Protein AF-A0A3B9NW03-F1 (afdb_monomer_lite)

Foldseek 3Di:
DPPPDAAFQLPDDPVVVVVCVVVVPDLVNVVVVRHDDDPQFQFVPQSRPPRHPPCRNVSVDPDLVVCPPPPRGHPPDDD

Structure (mmCIF, N/CA/C/O backbone):
data_AF-A0A3B9NW03-F1
#
_entry.id   AF-A0A3B9NW03-F1
#
loop_
_atom_site.group_PDB
_atom_site.id
_atom_site.type_symbol
_atom_site.label_atom_id
_atom_site.label_alt_id
_atom_site.label_comp_id
_atom_site.label_asym_id
_atom_site.label_entity_id
_atom_site.label_seq_id
_atom_site.pdbx_PDB_ins_code
_atom_site.Cartn_x
_atom_site.Cartn_y
_atom_site.Cartn_z
_atom_site.occupancy
_atom_site.B_iso_or_equiv
_atom_site.auth_seq_id
_atom_site.auth_comp_id
_atom_site.auth_asym_id
_atom_site.auth_atom_id
_atom_site.pdbx_PDB_model_num
ATOM 1 N N . MET A 1 1 ? 22.594 -4.168 16.232 1.00 36.50 1 MET A N 1
ATOM 2 C CA . MET A 1 1 ? 21.961 -2.881 15.879 1.00 36.50 1 MET A CA 1
ATOM 3 C C . MET A 1 1 ? 20.467 -3.126 15.898 1.00 36.50 1 MET A C 1
ATOM 5 O O . MET A 1 1 ? 19.969 -3.825 15.027 1.00 36.50 1 MET A O 1
ATOM 9 N N . THR A 1 2 ? 19.787 -2.716 16.963 1.00 41.56 2 THR A N 1
ATOM 10 C CA . THR A 1 2 ? 18.338 -2.889 17.101 1.00 41.56 2 THR A CA 1
ATOM 11 C C . THR A 1 2 ? 17.666 -1.903 16.157 1.00 41.56 2 THR A C 1
ATOM 13 O O . THR A 1 2 ? 17.686 -0.704 16.415 1.00 41.56 2 THR A O 1
ATOM 16 N N . ILE A 1 3 ? 17.142 -2.383 15.030 1.00 51.50 3 ILE A N 1
ATOM 17 C CA . ILE A 1 3 ? 16.223 -1.592 14.210 1.00 51.50 3 ILE A CA 1
ATOM 18 C C . ILE A 1 3 ? 14.963 -1.452 15.067 1.00 51.50 3 ILE A C 1
ATOM 20 O O . ILE A 1 3 ? 14.267 -2.435 15.298 1.00 51.50 3 ILE A O 1
ATOM 24 N N . THR A 1 4 ? 14.765 -0.279 15.664 1.00 59.06 4 THR A N 1
ATOM 25 C CA . THR A 1 4 ? 13.756 -0.049 16.709 1.00 59.06 4 THR A CA 1
ATOM 26 C C . THR A 1 4 ? 12.346 0.178 16.172 1.00 59.06 4 THR A C 1
ATOM 28 O O . THR A 1 4 ? 11.421 0.193 16.972 1.00 59.06 4 THR A O 1
ATOM 31 N N . GLU A 1 5 ? 12.149 0.300 14.854 1.00 64.69 5 GLU A N 1
ATOM 32 C CA . GLU A 1 5 ? 10.821 0.511 14.263 1.00 64.69 5 GLU A CA 1
ATOM 33 C C . GLU A 1 5 ? 10.604 -0.311 12.979 1.00 64.69 5 GLU A C 1
ATOM 35 O O . GLU A 1 5 ? 11.558 -0.524 12.220 1.00 64.69 5 GLU A O 1
ATOM 40 N N . PRO A 1 6 ? 9.368 -0.786 12.713 1.00 75.88 6 PRO A N 1
ATOM 41 C CA . PRO A 1 6 ? 9.059 -1.555 11.514 1.00 75.88 6 PRO A CA 1
ATOM 42 C C . PRO A 1 6 ? 9.263 -0.716 10.251 1.00 75.88 6 PRO A C 1
ATOM 44 O O . PRO A 1 6 ? 8.841 0.437 10.163 1.00 75.88 6 PRO A O 1
ATOM 47 N N . ARG A 1 7 ? 9.879 -1.309 9.226 1.00 86.88 7 ARG A N 1
ATOM 48 C CA . ARG A 1 7 ? 10.058 -0.647 7.933 1.00 86.88 7 ARG A CA 1
ATOM 49 C C . ARG A 1 7 ? 8.775 -0.772 7.117 1.00 86.88 7 ARG A C 1
ATOM 51 O O . ARG A 1 7 ? 8.485 -1.840 6.585 1.00 86.88 7 ARG A O 1
ATOM 58 N N . TYR A 1 8 ? 8.018 0.311 6.987 1.00 89.00 8 TYR A N 1
ATOM 59 C CA . TYR A 1 8 ? 6.780 0.308 6.209 1.00 89.00 8 TYR A CA 1
ATOM 60 C C . TYR A 1 8 ? 7.023 0.626 4.734 1.00 89.00 8 TYR A C 1
ATOM 62 O O . TYR A 1 8 ? 7.722 1.580 4.397 1.00 89.00 8 TYR A O 1
ATOM 70 N N . PHE A 1 9 ? 6.398 -0.149 3.846 1.00 88.00 9 PHE A N 1
ATOM 71 C CA . PHE A 1 9 ? 6.547 0.028 2.399 1.00 88.00 9 PHE A CA 1
ATOM 72 C C . PHE A 1 9 ? 6.062 1.407 1.916 1.00 88.00 9 PHE A C 1
ATOM 74 O O . PHE A 1 9 ? 6.719 2.054 1.107 1.00 88.00 9 PHE A O 1
ATOM 81 N N . HIS A 1 10 ? 4.936 1.882 2.453 1.00 87.19 10 HIS A N 1
ATOM 82 C CA . HIS A 1 10 ? 4.322 3.158 2.073 1.00 87.19 10 HIS A CA 1
ATOM 83 C C . HIS A 1 10 ? 5.110 4.399 2.536 1.00 87.19 10 HIS A C 1
ATOM 85 O O . HIS A 1 10 ? 4.838 5.497 2.068 1.00 87.19 10 HIS A O 1
ATOM 91 N N . LEU A 1 11 ? 6.093 4.226 3.430 1.00 88.88 11 LEU A N 1
ATOM 92 C CA . LEU A 1 11 ? 7.002 5.285 3.889 1.00 88.88 11 LEU A CA 1
ATOM 93 C C . LEU A 1 11 ? 8.367 5.231 3.191 1.00 88.88 11 LEU A C 1
ATOM 95 O O . LEU A 1 11 ? 9.293 5.952 3.569 1.00 88.88 11 LEU A O 1
ATOM 99 N N . MET A 1 12 ? 8.527 4.352 2.200 1.00 87.94 12 MET A N 1
ATOM 100 C CA . MET A 1 12 ? 9.761 4.254 1.436 1.00 87.94 12 MET A CA 1
ATOM 101 C C . MET A 1 12 ? 10.085 5.600 0.764 1.00 87.94 12 MET A C 1
ATOM 103 O O . MET A 1 12 ? 9.211 6.206 0.145 1.00 87.94 12 MET A O 1
ATOM 107 N N . PRO A 1 13 ? 11.343 6.071 0.812 1.00 88.38 13 PRO A N 1
ATOM 108 C CA . PRO A 1 13 ? 11.722 7.289 0.113 1.00 88.38 13 PRO A CA 1
ATOM 109 C C . PRO A 1 13 ? 11.481 7.176 -1.404 1.00 88.38 13 PRO A C 1
ATOM 111 O O . PRO A 1 13 ? 11.839 6.156 -2.004 1.00 88.38 13 PRO A O 1
ATOM 114 N N . PRO A 1 14 ? 11.007 8.241 -2.081 1.00 85.00 14 PRO A N 1
ATOM 115 C CA . PRO A 1 14 ? 10.752 8.209 -3.525 1.00 85.00 14 PRO A CA 1
ATOM 116 C C . PRO A 1 14 ? 11.972 7.813 -4.373 1.00 85.00 14 PRO A C 1
ATOM 118 O O . PRO A 1 14 ? 11.837 7.169 -5.414 1.00 85.00 14 PRO A O 1
ATOM 121 N N . GLY A 1 15 ? 13.182 8.175 -3.928 1.00 89.25 15 GLY A N 1
ATOM 122 C CA . GLY A 1 15 ? 14.429 7.796 -4.599 1.00 89.25 15 GLY A CA 1
ATOM 123 C C . GLY A 1 15 ? 14.716 6.294 -4.541 1.00 89.25 15 GLY A C 1
ATOM 124 O O . GLY A 1 15 ? 15.223 5.729 -5.508 1.00 89.25 15 GLY A O 1
ATOM 125 N N . GLU A 1 16 ? 14.345 5.636 -3.442 1.00 89.69 16 GLU A N 1
ATOM 126 C CA . GLU A 1 16 ? 14.485 4.188 -3.303 1.00 89.69 16 GLU A CA 1
ATOM 127 C C . GLU A 1 16 ? 13.457 3.450 -4.164 1.00 89.69 16 GLU A C 1
ATOM 129 O O . GLU A 1 16 ? 13.825 2.517 -4.877 1.00 89.69 16 GLU A O 1
ATOM 134 N N . TRP A 1 17 ? 12.210 3.926 -4.196 1.00 87.50 17 TRP A N 1
ATOM 135 C CA . TRP A 1 17 ? 11.179 3.370 -5.076 1.00 87.50 17 TRP A CA 1
ATOM 136 C C . TRP A 1 17 ? 11.599 3.410 -6.546 1.00 87.50 17 TRP A C 1
ATOM 138 O O . TRP A 1 17 ? 11.578 2.394 -7.242 1.00 87.50 17 TRP A O 1
ATOM 148 N N . LYS A 1 18 ? 12.076 4.574 -7.005 1.00 89.81 18 LYS A N 1
ATOM 149 C CA . LYS A 1 18 ? 12.558 4.749 -8.379 1.00 89.81 18 LYS A CA 1
ATOM 150 C C . LYS A 1 18 ? 13.715 3.802 -8.708 1.00 89.81 18 LYS A C 1
ATOM 152 O O . LYS A 1 18 ? 13.761 3.282 -9.822 1.00 89.81 18 LYS A O 1
ATOM 157 N N . ARG A 1 19 ? 14.630 3.571 -7.758 1.00 93.25 19 ARG A N 1
ATOM 158 C CA . ARG A 1 19 ? 15.734 2.614 -7.920 1.00 93.25 19 ARG A CA 1
ATOM 159 C C . ARG A 1 19 ? 15.204 1.192 -8.110 1.00 93.25 19 ARG A C 1
ATOM 161 O O . ARG A 1 19 ? 15.576 0.550 -9.084 1.00 93.25 19 ARG A O 1
ATOM 168 N N . LEU A 1 20 ? 14.295 0.739 -7.247 1.00 90.38 20 LEU A N 1
ATOM 169 C CA . LEU A 1 20 ? 13.729 -0.614 -7.318 1.00 90.38 20 LEU A CA 1
ATOM 170 C C . LEU A 1 20 ? 12.982 -0.859 -8.636 1.00 90.38 20 LEU A C 1
ATOM 172 O O . LEU A 1 20 ? 13.126 -1.930 -9.228 1.00 90.38 20 LEU A O 1
ATOM 176 N N . CYS A 1 21 ? 12.243 0.141 -9.130 1.00 88.25 21 CYS A N 1
ATOM 177 C CA . CYS A 1 21 ? 11.621 0.082 -10.453 1.00 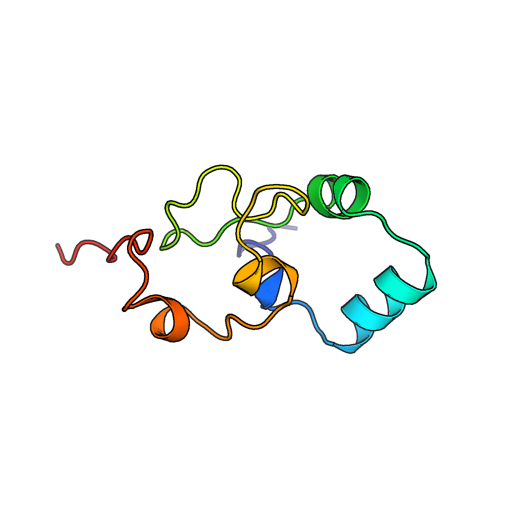88.25 21 CYS A CA 1
ATOM 178 C C . CYS A 1 21 ? 12.661 -0.016 -11.580 1.00 88.25 21 CYS A C 1
ATOM 180 O O . CYS A 1 21 ? 12.485 -0.815 -12.497 1.00 88.25 21 CYS A O 1
ATOM 182 N N . ALA A 1 22 ? 13.739 0.774 -11.522 1.00 94.19 22 ALA A N 1
ATOM 183 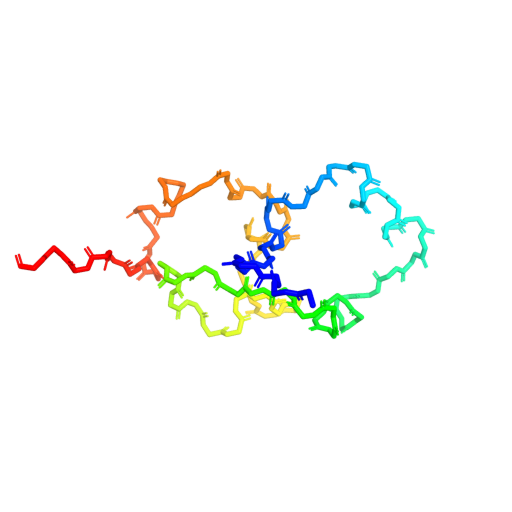C CA . ALA A 1 22 ? 14.801 0.755 -12.531 1.00 94.19 22 ALA A CA 1
ATOM 184 C C . ALA A 1 22 ? 15.581 -0.572 -12.551 1.00 94.19 22 ALA A C 1
ATOM 186 O O . ALA A 1 22 ? 16.010 -1.016 -13.612 1.00 94.19 22 ALA A O 1
ATOM 187 N N . GLU A 1 23 ? 15.721 -1.220 -11.395 1.00 94.69 23 GLU A N 1
ATOM 188 C CA . GLU A 1 23 ? 16.335 -2.545 -11.241 1.00 94.69 23 GLU A CA 1
ATOM 189 C C . GLU A 1 23 ? 15.411 -3.693 -11.696 1.00 94.69 23 GLU A C 1
ATOM 191 O O . GLU A 1 23 ? 15.833 -4.847 -11.723 1.00 94.69 23 GLU A O 1
ATOM 196 N N . GLY A 1 24 ? 14.156 -3.404 -12.065 1.00 92.75 24 GLY A N 1
ATOM 197 C CA . GLY A 1 24 ? 13.188 -4.426 -12.469 1.00 92.75 24 GLY A CA 1
ATOM 198 C C . GLY A 1 24 ? 12.718 -5.301 -11.305 1.00 92.75 24 GLY A C 1
ATOM 199 O O . GLY A 1 24 ? 12.357 -6.463 -11.506 1.00 92.75 24 GLY A O 1
ATOM 200 N N . THR A 1 25 ? 12.731 -4.764 -10.082 1.00 90.81 25 THR A N 1
ATOM 201 C CA . THR A 1 25 ? 12.304 -5.505 -8.891 1.00 90.81 25 THR A CA 1
ATOM 202 C C . THR A 1 25 ? 10.839 -5.913 -9.027 1.00 90.81 25 THR A C 1
ATOM 204 O O . THR A 1 25 ? 9.962 -5.087 -9.277 1.00 90.81 25 THR A O 1
ATOM 207 N N . THR A 1 26 ? 10.562 -7.204 -8.846 1.00 90.44 26 THR A N 1
ATOM 208 C CA . THR A 1 26 ? 9.199 -7.744 -8.901 1.00 90.44 26 THR A CA 1
ATOM 209 C C . THR A 1 26 ? 8.490 -7.592 -7.559 1.00 90.44 26 THR A C 1
ATOM 211 O O . THR A 1 26 ? 9.129 -7.489 -6.512 1.00 90.44 26 THR A O 1
ATOM 214 N N . TRP A 1 27 ? 7.159 -7.679 -7.560 1.00 86.12 27 TRP A N 1
ATOM 215 C CA . TRP A 1 27 ? 6.368 -7.701 -6.326 1.00 86.12 27 TRP A CA 1
ATOM 216 C C . TRP A 1 27 ? 6.776 -8.816 -5.361 1.00 86.12 27 TRP A C 1
ATOM 218 O O . TRP A 1 27 ? 6.909 -8.575 -4.166 1.00 86.12 27 TRP A O 1
ATOM 228 N N . ARG A 1 28 ? 7.068 -10.013 -5.884 1.00 85.06 28 ARG A N 1
ATOM 229 C CA . ARG A 1 28 ? 7.604 -11.123 -5.083 1.00 85.06 28 ARG A CA 1
ATOM 230 C C . ARG A 1 28 ? 8.963 -10.767 -4.475 1.00 85.06 28 ARG A C 1
ATOM 232 O O . ARG A 1 28 ? 9.214 -11.072 -3.318 1.00 85.06 28 ARG A O 1
ATOM 239 N N . GLY A 1 29 ? 9.826 -10.085 -5.230 1.00 87.56 29 GLY A N 1
ATOM 240 C CA . GLY A 1 29 ? 11.093 -9.564 -4.713 1.00 87.56 29 GLY A CA 1
ATOM 241 C C . GLY A 1 29 ? 10.889 -8.590 -3.550 1.00 87.56 29 GLY A C 1
ATOM 242 O O . GLY A 1 29 ? 11.521 -8.747 -2.510 1.00 87.56 29 GLY A O 1
ATOM 243 N N . LEU A 1 30 ? 9.952 -7.647 -3.691 1.00 85.12 30 LEU A N 1
ATOM 244 C CA . LEU A 1 30 ? 9.605 -6.670 -2.651 1.00 85.12 30 LEU A CA 1
ATOM 245 C C . LEU A 1 30 ? 9.072 -7.326 -1.369 1.00 85.12 30 LEU A C 1
ATOM 247 O O . LEU A 1 30 ? 9.457 -6.913 -0.277 1.00 85.12 30 LEU A O 1
ATOM 251 N N . GLN A 1 31 ? 8.249 -8.373 -1.481 1.00 82.50 31 GLN A N 1
ATOM 252 C CA . GLN A 1 31 ? 7.759 -9.139 -0.324 1.00 82.50 31 GLN A CA 1
ATOM 253 C C . GLN A 1 31 ? 8.904 -9.736 0.508 1.00 82.50 31 GLN A C 1
ATOM 255 O O . GLN A 1 31 ? 8.838 -9.769 1.735 1.00 82.50 31 GLN A O 1
ATOM 260 N N . HIS A 1 32 ? 9.990 -10.163 -0.141 1.00 84.50 32 HIS A N 1
ATOM 261 C CA . HIS A 1 32 ? 11.153 -10.736 0.540 1.00 84.50 32 HIS A CA 1
ATOM 262 C C . HIS A 1 32 ? 12.070 -9.691 1.200 1.00 84.50 32 HIS A C 1
ATOM 264 O O . HIS A 1 32 ? 13.001 -10.067 1.909 1.00 84.50 32 HIS A O 1
ATOM 270 N N . MET A 1 33 ? 11.811 -8.390 1.026 1.00 86.25 33 MET A N 1
ATOM 271 C CA . MET A 1 33 ? 12.618 -7.313 1.621 1.00 86.25 33 MET A CA 1
ATOM 272 C C . MET A 1 33 ? 12.259 -7.000 3.085 1.00 86.25 33 MET A C 1
ATOM 274 O O . MET A 1 33 ? 12.865 -6.110 3.683 1.00 86.25 33 MET A O 1
ATOM 278 N N . GLY A 1 34 ? 11.293 -7.720 3.669 1.00 85.69 34 GLY A N 1
ATOM 279 C CA . GLY A 1 34 ? 10.966 -7.627 5.095 1.00 85.69 34 GLY A CA 1
ATOM 280 C C . GLY A 1 34 ? 10.222 -6.350 5.494 1.00 85.69 34 GLY A C 1
ATOM 281 O O . GLY A 1 34 ? 10.370 -5.888 6.624 1.00 85.69 34 GLY A O 1
ATOM 282 N N . TYR A 1 35 ? 9.451 -5.757 4.578 1.00 89.62 35 TYR A N 1
ATOM 283 C CA . TYR A 1 35 ? 8.559 -4.649 4.922 1.00 89.62 35 TYR A CA 1
ATOM 284 C C . TYR A 1 35 ? 7.396 -5.138 5.789 1.00 89.62 35 TYR A C 1
ATOM 286 O O . TYR A 1 35 ? 6.842 -6.211 5.553 1.00 89.62 35 TYR A O 1
ATOM 294 N N . ALA A 1 36 ? 7.014 -4.331 6.774 1.00 90.12 36 ALA A N 1
ATOM 295 C CA . ALA A 1 36 ? 5.900 -4.625 7.663 1.00 90.12 36 ALA A CA 1
ATOM 296 C C . ALA A 1 36 ? 4.585 -4.057 7.116 1.00 90.12 36 ALA A C 1
ATOM 298 O O . ALA A 1 36 ? 4.547 -2.955 6.557 1.00 90.12 36 ALA A O 1
ATOM 299 N N . GLN A 1 37 ? 3.499 -4.801 7.313 1.00 89.50 37 GLN A N 1
ATOM 300 C CA . GLN A 1 37 ? 2.144 -4.278 7.187 1.00 89.50 37 GLN A CA 1
ATOM 301 C C . GLN A 1 37 ? 1.847 -3.369 8.391 1.00 89.50 37 GLN A C 1
ATOM 303 O O . GLN A 1 37 ? 2.232 -3.719 9.504 1.00 89.50 37 GLN A O 1
ATOM 308 N N . PRO A 1 38 ? 1.188 -2.213 8.207 1.00 91.25 38 PRO A N 1
ATOM 309 C CA . PRO A 1 38 ? 0.808 -1.367 9.334 1.00 91.25 38 PRO A CA 1
ATOM 310 C C . PRO A 1 38 ? -0.223 -2.042 10.245 1.00 91.25 38 PRO A C 1
ATOM 312 O O . PRO A 1 38 ? -1.178 -2.635 9.746 1.00 91.25 38 PRO A O 1
ATOM 315 N N . ASP A 1 39 ? -0.085 -1.876 11.563 1.00 91.31 39 ASP A N 1
ATOM 316 C CA . ASP A 1 39 ? -0.949 -2.523 12.570 1.00 91.31 39 ASP A CA 1
ATOM 317 C C . ASP A 1 39 ? -2.437 -2.138 12.459 1.00 91.31 39 ASP A C 1
ATOM 319 O O . ASP A 1 39 ? -3.321 -2.887 12.875 1.00 91.31 39 ASP A O 1
ATOM 323 N N . TRP A 1 40 ? -2.719 -0.968 11.880 1.00 91.81 40 TRP A N 1
ATOM 324 C CA . TRP A 1 40 ? -4.071 -0.460 11.626 1.00 91.81 40 TRP A CA 1
ATOM 325 C C . TRP A 1 40 ? -4.702 -1.008 10.338 1.00 91.81 40 TRP A C 1
ATOM 327 O O . TRP A 1 40 ? -5.814 -0.622 9.981 1.00 91.81 40 TRP A O 1
ATOM 337 N N . CYS A 1 41 ? -4.009 -1.877 9.600 1.00 92.94 41 CYS A N 1
ATOM 338 C CA . CYS A 1 41 ? -4.531 -2.517 8.398 1.00 92.94 41 CYS A CA 1
ATOM 339 C C . CYS A 1 41 ? -4.800 -3.998 8.678 1.00 92.94 41 CYS A C 1
ATOM 341 O O . CYS A 1 41 ? -3.874 -4.744 8.990 1.00 92.94 41 CYS A O 1
ATOM 343 N N . SER A 1 42 ? -6.049 -4.441 8.526 1.00 93.81 42 SER A N 1
ATOM 344 C CA . SER A 1 42 ? -6.441 -5.853 8.651 1.00 93.81 42 SER A CA 1
ATOM 345 C C . SER A 1 42 ? -6.548 -6.576 7.304 1.00 93.81 42 SER A C 1
ATOM 347 O O . SER A 1 42 ? -6.974 -7.729 7.262 1.00 93.81 42 SER A O 1
ATOM 349 N N . TYR A 1 43 ? -6.148 -5.927 6.203 1.00 93.19 43 TYR A N 1
ATOM 350 C CA . TYR A 1 43 ? -6.144 -6.546 4.878 1.00 93.19 43 TYR A CA 1
ATOM 351 C C . TYR A 1 43 ? -5.200 -7.766 4.893 1.00 93.19 43 TYR A C 1
ATOM 353 O O . TYR A 1 43 ? -4.030 -7.605 5.252 1.00 93.19 43 TYR A O 1
ATOM 361 N N . PRO A 1 44 ? -5.669 -8.976 4.537 1.00 90.44 44 PRO A N 1
ATOM 362 C CA . PRO A 1 44 ? -4.823 -10.167 4.507 1.00 90.44 44 PRO A CA 1
ATOM 363 C C . PRO A 1 44 ? -3.688 -10.010 3.497 1.00 90.44 44 PRO A C 1
ATOM 365 O O . PRO A 1 44 ? -3.947 -9.709 2.335 1.00 90.44 44 PRO A O 1
ATOM 368 N N . ASP A 1 45 ? -2.444 -10.196 3.936 1.00 88.81 45 ASP A N 1
ATOM 369 C CA . ASP A 1 45 ? -1.259 -10.024 3.092 1.00 88.81 45 ASP A CA 1
ATOM 370 C C . ASP A 1 45 ? -1.278 -8.676 2.343 1.00 88.81 45 ASP A C 1
ATOM 372 O O . ASP A 1 45 ? -1.124 -8.610 1.126 1.00 88.81 45 ASP A O 1
ATOM 376 N N . ALA A 1 46 ? -1.485 -7.559 3.053 1.00 90.94 46 ALA A N 1
ATOM 377 C CA . ALA A 1 46 ? -1.708 -6.244 2.438 1.00 90.94 46 ALA A CA 1
ATOM 378 C C . ALA A 1 46 ? -0.550 -5.761 1.548 1.00 90.94 46 ALA A C 1
ATOM 380 O O . ALA A 1 46 ? -0.739 -4.883 0.708 1.00 90.94 46 ALA A O 1
ATOM 381 N N . LEU A 1 47 ? 0.649 -6.308 1.744 1.00 89.88 47 LEU A N 1
ATOM 382 C CA . LEU A 1 47 ? 1.828 -6.028 0.926 1.00 89.88 47 LEU A CA 1
ATOM 383 C C . LEU A 1 47 ? 1.998 -7.015 -0.236 1.00 89.88 47 LEU A C 1
ATOM 385 O O . LEU A 1 47 ? 3.019 -6.988 -0.929 1.00 89.88 47 LEU A O 1
ATOM 389 N N . ASP A 1 48 ? 1.016 -7.887 -0.468 1.00 88.50 48 ASP A N 1
ATOM 390 C CA . ASP A 1 48 ? 0.998 -8.742 -1.636 1.00 88.50 48 ASP A CA 1
ATOM 391 C C . ASP A 1 48 ? 0.741 -7.910 -2.899 1.00 88.50 48 ASP A C 1
ATOM 393 O O . ASP A 1 48 ? -0.307 -7.294 -3.062 1.00 88.50 48 ASP A O 1
ATOM 397 N N . GLY A 1 49 ? 1.721 -7.855 -3.803 1.00 83.62 49 GLY A N 1
ATOM 398 C CA . GLY A 1 49 ? 1.612 -7.032 -5.008 1.00 83.62 49 GLY A CA 1
ATOM 399 C C . GLY A 1 49 ? 0.690 -7.588 -6.096 1.00 83.62 49 GLY A C 1
ATOM 400 O O . GLY A 1 49 ? 0.544 -6.948 -7.136 1.00 83.62 49 GLY A O 1
ATOM 401 N N . LEU A 1 50 ? 0.093 -8.766 -5.893 1.00 84.50 50 LEU A N 1
ATOM 402 C CA . LEU A 1 50 ? -0.924 -9.345 -6.772 1.00 84.50 50 LEU A CA 1
ATOM 403 C C . LEU A 1 50 ? -2.327 -9.170 -6.179 1.00 84.50 50 LEU A C 1
ATOM 405 O O . LEU A 1 50 ? -3.224 -8.716 -6.888 1.00 84.50 50 LEU A O 1
ATOM 409 N N . MET A 1 51 ? -2.509 -9.505 -4.897 1.00 86.69 51 MET A N 1
ATOM 410 C CA . MET A 1 51 ? -3.831 -9.602 -4.252 1.00 86.69 51 MET A CA 1
ATOM 411 C C . MET A 1 51 ? -3.987 -8.768 -2.970 1.00 86.69 51 MET A C 1
ATOM 413 O O . MET A 1 51 ? -5.041 -8.824 -2.345 1.00 86.69 51 MET A O 1
ATOM 417 N N . GLY A 1 52 ? -2.969 -8.005 -2.571 1.00 90.44 52 GLY A N 1
ATOM 418 C CA . GLY A 1 52 ? -2.971 -7.190 -1.356 1.00 90.44 52 GLY A CA 1
ATOM 419 C C . GLY A 1 52 ? -3.604 -5.806 -1.532 1.00 90.44 52 GLY A C 1
ATOM 420 O O . GLY A 1 52 ? -4.438 -5.556 -2.402 1.00 90.44 52 GLY A O 1
ATOM 421 N N . CYS A 1 53 ? -3.183 -4.854 -0.700 1.00 93.12 53 CYS A N 1
ATOM 422 C CA . CYS A 1 53 ? -3.679 -3.484 -0.716 1.00 93.12 53 CYS A CA 1
ATOM 423 C C . CYS A 1 53 ? -2.905 -2.626 -1.725 1.00 93.12 53 CYS A C 1
ATOM 425 O O . CYS A 1 53 ? -1.777 -2.190 -1.480 1.00 93.12 53 CYS A O 1
ATOM 427 N N . TRP A 1 54 ? -3.565 -2.288 -2.834 1.00 91.12 54 TRP A N 1
ATOM 428 C CA . TRP A 1 54 ? -2.975 -1.497 -3.918 1.00 91.12 54 TRP A CA 1
ATOM 429 C C . TRP A 1 54 ? -2.562 -0.094 -3.446 1.00 91.12 54 TRP A C 1
ATOM 431 O O . TRP A 1 54 ? -1.513 0.418 -3.829 1.00 91.12 54 TRP A O 1
ATOM 441 N N . SER A 1 55 ? -3.330 0.518 -2.542 1.00 92.44 55 SER A N 1
ATOM 442 C CA . SER A 1 55 ? -2.987 1.829 -1.979 1.00 92.44 55 SER A CA 1
ATOM 443 C C . SER A 1 55 ? -1.696 1.804 -1.152 1.00 92.44 55 SER A C 1
ATOM 445 O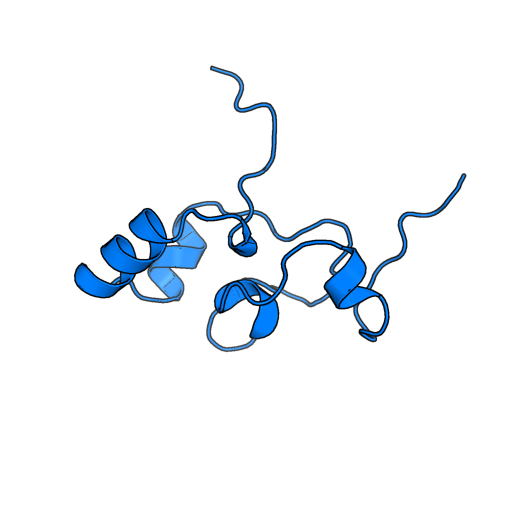 O . SER A 1 55 ? -0.943 2.780 -1.194 1.00 92.44 55 SER A O 1
ATOM 447 N N . LEU A 1 56 ? -1.403 0.706 -0.443 1.00 90.56 56 LEU A N 1
ATOM 448 C CA . LEU A 1 56 ? -0.153 0.544 0.309 1.00 90.56 56 LEU A CA 1
ATOM 449 C C . LEU A 1 56 ? 1.037 0.317 -0.630 1.00 90.56 56 LEU A C 1
ATOM 451 O O . LEU A 1 56 ? 2.035 1.032 -0.529 1.00 90.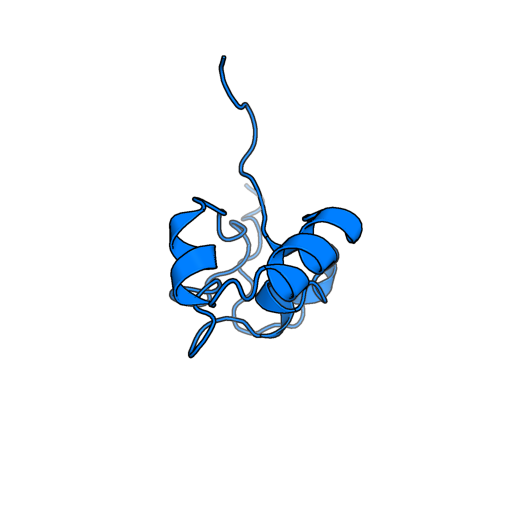56 56 LEU A O 1
ATOM 455 N N . ILE A 1 57 ? 0.926 -0.624 -1.571 1.00 88.88 57 ILE A N 1
ATOM 456 C CA . ILE A 1 57 ? 2.026 -0.978 -2.491 1.00 88.88 57 ILE A CA 1
ATOM 457 C C . ILE A 1 57 ? 2.301 0.089 -3.563 1.00 88.88 57 ILE A C 1
ATOM 459 O O . ILE A 1 57 ? 3.373 0.099 -4.159 1.00 88.88 57 ILE A O 1
ATOM 463 N N . TYR A 1 58 ? 1.368 1.013 -3.808 1.00 87.12 58 TYR A N 1
ATOM 464 C CA . TYR A 1 58 ? 1.603 2.193 -4.651 1.00 87.12 58 TYR A CA 1
ATOM 465 C C . TYR A 1 58 ? 1.942 3.454 -3.851 1.00 87.12 58 TYR A C 1
ATOM 467 O O . TYR A 1 58 ? 1.937 4.544 -4.422 1.00 87.12 58 TYR A O 1
ATOM 475 N N . GLN A 1 59 ? 2.228 3.322 -2.550 1.00 87.88 59 GLN A N 1
ATOM 476 C CA . GLN A 1 59 ? 2.606 4.430 -1.661 1.00 87.88 59 GLN A CA 1
ATOM 477 C C . GLN A 1 59 ? 1.602 5.600 -1.675 1.00 87.88 59 GLN A C 1
ATOM 479 O O . GLN A 1 59 ? 1.975 6.765 -1.556 1.00 87.88 59 GLN A O 1
ATOM 484 N N . ARG A 1 60 ? 0.306 5.302 -1.840 1.00 90.12 60 ARG A N 1
ATOM 485 C CA . ARG A 1 60 ? -0.771 6.306 -1.744 1.00 90.12 60 ARG A CA 1
ATOM 486 C C . ARG A 1 60 ? -1.154 6.591 -0.298 1.00 90.12 60 ARG A C 1
ATOM 488 O O . ARG A 1 60 ? -1.612 7.685 0.010 1.00 90.12 60 ARG A O 1
ATOM 495 N N . VAL A 1 61 ? -0.973 5.598 0.570 1.00 92.00 61 VAL A N 1
ATOM 496 C CA . VAL A 1 61 ? -1.178 5.732 2.013 1.00 92.00 61 VAL A CA 1
ATOM 497 C C . VAL A 1 61 ? -0.049 6.586 2.581 1.00 92.00 61 VAL A C 1
ATOM 499 O O . VAL A 1 61 ? 1.097 6.153 2.606 1.00 92.00 61 VAL A O 1
ATOM 502 N N . THR A 1 62 ? -0.369 7.790 3.045 1.00 86.75 62 THR A N 1
ATOM 503 C CA . THR A 1 62 ? 0.590 8.707 3.689 1.00 86.75 62 THR A CA 1
ATOM 504 C C . THR A 1 62 ? 0.586 8.603 5.216 1.00 86.75 62 THR A C 1
ATOM 506 O O . THR A 1 62 ? 1.437 9.190 5.879 1.00 86.75 62 THR A O 1
ATOM 509 N N . GLY A 1 63 ? -0.367 7.858 5.776 1.00 89.12 63 GLY A N 1
ATOM 510 C CA . GLY A 1 63 ? -0.535 7.633 7.207 1.00 89.12 63 GLY A CA 1
ATOM 511 C C . GLY A 1 63 ? -1.861 6.939 7.512 1.00 89.12 63 GLY A C 1
ATOM 512 O O . GLY A 1 63 ? -2.669 6.703 6.613 1.00 89.12 63 GLY A O 1
ATOM 513 N N . GLU A 1 64 ? -2.084 6.629 8.789 1.00 91.69 64 GLU A N 1
ATOM 514 C CA . GLU A 1 64 ? -3.287 5.953 9.303 1.00 91.69 64 GLU A CA 1
ATOM 515 C C . GLU A 1 64 ? -4.591 6.659 8.892 1.00 91.69 64 GLU A C 1
ATOM 517 O O . GLU A 1 64 ? -5.552 6.011 8.488 1.00 91.69 64 GLU A O 1
ATOM 522 N N . GLU A 1 65 ? -4.577 7.994 8.886 1.00 92.25 65 GLU A N 1
ATOM 523 C CA . GLU A 1 65 ? -5.702 8.853 8.499 1.00 92.25 65 GLU A CA 1
ATOM 524 C C . GLU A 1 65 ? -6.260 8.545 7.105 1.00 92.25 65 GLU A C 1
ATOM 526 O O . GLU A 1 65 ? -7.470 8.594 6.909 1.00 92.25 65 GLU A O 1
ATOM 531 N N . TYR A 1 66 ? -5.399 8.170 6.148 1.00 93.38 66 TYR A N 1
ATOM 532 C CA . TYR A 1 66 ? -5.822 7.823 4.785 1.00 93.38 66 TYR A CA 1
ATOM 533 C C . TYR A 1 66 ? -6.777 6.622 4.768 1.00 93.38 66 TYR A C 1
ATOM 535 O O . TYR A 1 66 ? -7.604 6.490 3.869 1.00 93.38 66 TYR A O 1
ATOM 543 N N . CYS A 1 67 ? -6.643 5.731 5.749 1.00 93.75 67 CYS A N 1
ATOM 544 C CA . CYS A 1 67 ? -7.376 4.479 5.800 1.00 93.75 67 CYS A CA 1
ATOM 545 C C . CYS A 1 67 ? -8.618 4.539 6.691 1.00 93.75 67 CYS A C 1
ATOM 547 O O . CYS A 1 67 ? -9.310 3.536 6.744 1.00 93.75 67 CYS A O 1
ATOM 549 N N . LYS A 1 68 ? -8.935 5.649 7.372 1.00 92.62 68 LYS A N 1
ATOM 550 C CA . LYS A 1 68 ? -10.029 5.683 8.366 1.00 92.62 68 LYS A CA 1
ATOM 551 C C . LYS A 1 68 ? -11.402 5.265 7.834 1.00 92.62 68 LYS A C 1
ATOM 553 O O . LYS A 1 68 ? -12.174 4.677 8.581 1.00 92.62 68 LYS A O 1
ATOM 558 N N . ASP A 1 69 ? -11.663 5.520 6.555 1.00 91.88 69 ASP A N 1
ATOM 559 C CA . ASP A 1 69 ? -12.913 5.153 5.877 1.00 91.88 69 ASP A CA 1
ATOM 560 C C . ASP A 1 69 ? -12.824 3.802 5.132 1.00 91.88 69 ASP A C 1
ATOM 562 O O . ASP A 1 69 ? -13.709 3.450 4.357 1.00 91.88 69 ASP A O 1
ATOM 566 N N . CYS A 1 70 ? -11.735 3.047 5.310 1.00 93.62 70 CYS A N 1
ATOM 567 C CA . CYS A 1 70 ? -11.554 1.718 4.727 1.00 93.62 70 CYS A CA 1
ATOM 568 C C . CYS A 1 70 ? -12.214 0.651 5.608 1.00 93.62 70 CYS A C 1
ATOM 570 O O . CYS A 1 70 ? -11.948 0.591 6.804 1.00 93.62 70 CYS A O 1
ATOM 572 N N . ASP A 1 71 ? -12.956 -0.281 5.007 1.00 92.31 71 ASP A N 1
ATOM 573 C CA . ASP A 1 71 ? -13.593 -1.402 5.725 1.00 92.31 71 ASP A CA 1
ATOM 574 C C . ASP A 1 71 ? -12.595 -2.300 6.479 1.00 92.31 71 ASP A C 1
ATOM 576 O O . ASP A 1 71 ? -12.948 -3.004 7.423 1.00 92.31 71 ASP A O 1
ATOM 580 N N . LEU A 1 72 ? -11.333 -2.291 6.045 1.00 93.50 72 LEU A N 1
ATOM 581 C CA . LEU A 1 72 ? -10.236 -3.082 6.610 1.00 93.50 72 LEU A CA 1
ATOM 582 C C . LEU A 1 72 ? -9.315 -2.243 7.505 1.00 93.50 72 LEU A C 1
ATOM 584 O O . LEU A 1 72 ? -8.182 -2.633 7.802 1.00 93.50 72 LEU A O 1
ATOM 588 N N . TYR A 1 73 ? -9.778 -1.065 7.911 1.00 94.25 73 TYR A N 1
ATOM 589 C CA . TYR A 1 73 ? -9.140 -0.290 8.955 1.00 94.25 73 TYR A CA 1
ATOM 590 C C . TYR A 1 73 ? -9.442 -0.903 10.315 1.00 94.25 73 TYR A C 1
ATOM 592 O O . TYR A 1 73 ? -10.593 -1.155 10.672 1.00 94.25 73 TYR A O 1
ATOM 600 N N . LYS A 1 74 ? -8.384 -1.135 11.087 1.00 92.25 74 LYS A N 1
ATOM 601 C CA . LYS A 1 74 ? -8.479 -1.545 12.478 1.00 92.25 74 LYS A CA 1
ATOM 602 C C . LYS A 1 74 ? -8.180 -0.320 13.341 1.00 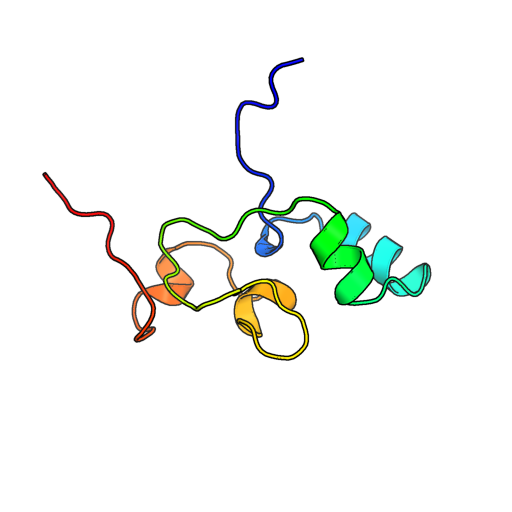92.25 74 LYS A C 1
ATOM 604 O O . LYS A 1 74 ? -7.017 0.086 13.399 1.00 92.25 74 LYS A O 1
ATOM 609 N N . PRO A 1 75 ? -9.190 0.266 14.010 1.00 83.38 75 PRO A N 1
ATOM 610 C CA . PRO A 1 75 ? -8.943 1.317 14.981 1.00 83.38 75 PRO A CA 1
ATOM 611 C C . PRO A 1 75 ? -7.960 0.795 16.024 1.00 83.38 75 PRO A C 1
ATOM 613 O O . PRO A 1 75 ? -8.098 -0.337 16.496 1.00 83.38 75 PRO A O 1
ATOM 616 N N . LYS A 1 76 ? -6.969 1.604 16.401 1.00 73.19 76 LYS A N 1
ATOM 617 C CA . LYS A 1 76 ? -6.231 1.336 17.634 1.00 73.19 76 LYS A CA 1
ATOM 618 C C . LYS A 1 76 ? -7.241 1.427 18.770 1.00 73.19 76 LYS A C 1
ATOM 620 O O . LYS A 1 76 ? -7.745 2.516 19.042 1.00 73.19 76 LYS A O 1
ATOM 625 N N . ASP A 1 77 ? -7.579 0.279 19.357 1.00 62.09 77 ASP A N 1
ATOM 626 C CA . ASP A 1 77 ? -8.438 0.209 20.534 1.00 62.09 77 ASP A CA 1
ATOM 627 C C . AS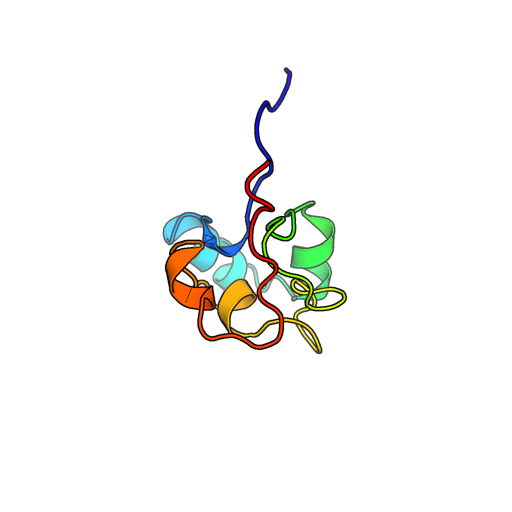P A 1 77 ? -7.940 1.252 21.538 1.00 62.09 77 ASP A C 1
ATOM 629 O O . ASP A 1 77 ? -6.786 1.231 21.976 1.00 62.09 77 ASP A O 1
ATOM 633 N N . THR A 1 78 ? -8.791 2.236 21.820 1.00 50.59 78 THR A N 1
ATOM 634 C CA . THR A 1 78 ? -8.555 3.146 22.936 1.00 50.59 78 THR A CA 1
ATOM 635 C C . THR A 1 78 ? -8.826 2.312 24.192 1.00 50.59 78 THR A C 1
ATOM 637 O O . THR A 1 78 ? -9.865 1.649 24.209 1.00 50.59 78 THR A O 1
ATOM 640 N N . PRO A 1 79 ? -7.902 2.250 25.169 1.00 47.38 79 PRO A N 1
ATOM 641 C CA . PRO A 1 79 ? -8.098 1.452 26.379 1.00 47.38 79 PRO A CA 1
ATOM 642 C C . PRO A 1 79 ? -9.380 1.817 27.135 1.00 47.38 79 PRO A C 1
ATOM 644 O O . PRO A 1 79 ? -9.795 2.999 27.070 1.00 47.38 79 PRO A O 1
#

Radius of gyration: 13.25 Å; chains: 1; bounding box: 36×20×39 Å

Secondary structure (DSSP, 8-state):
----S--BGGG--HHHHHHHHHTT--HHHHHTT-PBPPTTB--TTTT-TTTS-HHHHTT---SGGGGTTSTTB------

pLDDT: mean 85.43, std 12.27, range [36.5, 94.69]

Sequence (79 aa):
MTITEPRYFHLMPPGEWKRLCAEGTTWRGLQHMGYAQPDWCSYPDALDGLMGCWSLIYQRVTGEEYCKDCDLYKPKDTP